Protein AF-A0A7W7NYK3-F1 (afdb_monomer)

Mean predicted aligned error: 4.9 Å

Organism: Pseudomonas nitroreducens (NCBI:txid46680)

Solvent-accessible surface area (backbone atoms only — not comparable to full-atom values): 8902 Å² total; per-residue (Å²): 132,79,50,62,72,37,78,41,62,26,33,36,49,85,71,42,83,44,75,46,44,34,32,66,52,34,18,44,56,86,56,50,71,34,73,87,48,45,40,75,68,58,50,50,54,42,64,70,57,54,50,71,58,49,50,62,45,50,56,64,81,47,15,16,39,21,41,42,79,92,39,54,26,38,29,34,55,48,75,50,85,26,40,78,64,80,49,99,83,61,53,72,73,59,37,73,72,38,48,47,54,70,58,42,48,52,52,50,51,56,44,36,38,54,46,40,71,76,39,71,66,40,52,50,30,33,65,43,59,82,48,77,83,50,45,48,44,43,37,39,36,36,48,70,86,60,61,56,54,67,55,37,49,50,50,51,56,52,62,79,68,111

Nearest PDB structures (foldseek):
  8dre-assembly1_A  TM=3.467E-01  e=6.429E+00  Mus musculus
  8dxp-assembly1_E  TM=3.286E-01  e=8.686E+00  Homo sapiens
  8f79-assembly1_C  TM=3.427E-01  e=8.686E+00  Mus musculus
  8f77-assembly1_C  TM=2.552E-01  e=5.367E+00  Mus musculus
  8dxn-assembly1_E  TM=2.521E-01  e=7.251E+00  Homo sapiens

Secondary structure (DSSP, 8-state):
-----EEEEEEETTS-EEEEEEE--SB-TTS-B-TTT--HHHHHHHHHTTHHHHHHH--STTEEEEEETTEEEEEEEEE---TT---TTS-HHHHTTSPPHHHHHHHHHHHHHHHHHH-TTSEEEEPPTTGGGG--EEEEEEETTSS-HHHHHHHHHHHTT-

Sequence (162 aa):
MSSTYQPHQVTDHAGNAAVWLINPYLTDCFGDYLEEHISPELKSIIEAGSLKALIQLQCGTDSFISYKDGEAGVLYCFAYDSAERHSEALSAEYAATLPSREAMLKTLAEAITRLSAEFPAVHFALPPDDVNEGVPTIWAFVGEGRMDRDGCKALFQALCKV

pLDDT: mean 89.23, std 10.27, range [38.94, 98.12]

Structure (mmCIF, N/CA/C/O backbone):
data_AF-A0A7W7NYK3-F1
#
_entry.id   AF-A0A7W7NYK3-F1
#
loop_
_atom_site.group_PDB
_atom_site.id
_atom_site.type_symbol
_atom_site.label_atom_id
_atom_site.label_alt_id
_atom_site.label_comp_id
_atom_site.label_asym_id
_atom_site.label_entity_id
_atom_site.label_seq_id
_atom_site.pdbx_PDB_ins_code
_atom_site.Cartn_x
_atom_site.Cartn_y
_atom_site.Cartn_z
_atom_site.occupancy
_atom_site.B_iso_or_equiv
_atom_site.auth_seq_id
_atom_site.auth_comp_id
_atom_site.auth_asym_id
_atom_site.auth_atom_id
_atom_site.pdbx_PDB_model_num
ATOM 1 N N . MET A 1 1 ? -4.893 23.548 12.331 1.00 38.94 1 MET A N 1
ATOM 2 C CA . MET A 1 1 ? -5.148 23.580 10.876 1.00 38.94 1 MET A CA 1
ATOM 3 C C . MET A 1 1 ? -5.032 22.143 10.388 1.00 38.94 1 MET A C 1
ATOM 5 O O . MET A 1 1 ? -4.030 21.517 10.677 1.00 38.94 1 MET A O 1
ATOM 9 N N . SER A 1 2 ? -6.136 21.644 9.826 1.00 43.25 2 SER A N 1
ATOM 10 C CA . SER A 1 2 ? -6.467 20.305 9.297 1.00 43.25 2 SER A CA 1
ATOM 11 C C . SER A 1 2 ? -5.347 19.245 9.209 1.00 43.25 2 SER A C 1
ATOM 13 O O . SER A 1 2 ? -4.516 19.314 8.304 1.00 43.25 2 SER A O 1
ATOM 15 N N . SER A 1 3 ? -5.387 18.218 10.083 1.00 47.22 3 SER A N 1
ATOM 16 C CA . SER A 1 3 ? -4.694 16.940 9.830 1.00 47.22 3 SER A CA 1
ATOM 17 C C . SER A 1 3 ? -5.365 16.331 8.606 1.00 47.22 3 SER A C 1
ATOM 19 O O . SER A 1 3 ? -6.534 15.928 8.650 1.00 47.22 3 SER A O 1
ATOM 21 N N . THR A 1 4 ? -4.724 16.470 7.461 1.00 59.62 4 THR A N 1
ATOM 22 C CA . THR A 1 4 ? -5.488 16.581 6.231 1.00 59.62 4 THR A CA 1
ATOM 23 C C . THR A 1 4 ? -5.788 15.187 5.712 1.00 59.62 4 THR A C 1
ATOM 25 O O . THR A 1 4 ? -4.941 14.477 5.190 1.00 59.62 4 THR A O 1
ATOM 28 N N . TYR A 1 5 ? -7.036 14.801 5.894 1.00 72.56 5 TYR A N 1
ATOM 29 C CA . TYR A 1 5 ? -7.698 13.756 5.148 1.00 72.56 5 TYR A CA 1
ATOM 30 C C . TYR A 1 5 ? -7.740 14.206 3.677 1.00 72.56 5 TYR A C 1
ATOM 32 O O . TYR A 1 5 ? -8.577 15.040 3.322 1.00 72.56 5 TYR A O 1
ATOM 40 N N . GLN A 1 6 ? -6.770 13.785 2.857 1.00 81.56 6 GLN A N 1
ATOM 41 C CA . GLN A 1 6 ? -6.609 14.317 1.499 1.00 81.56 6 GLN A CA 1
ATOM 42 C C . GLN A 1 6 ? -7.133 13.340 0.444 1.00 81.56 6 GLN A C 1
ATOM 44 O O . GLN A 1 6 ? -6.957 12.127 0.575 1.00 81.56 6 GLN A O 1
ATOM 49 N N . PRO A 1 7 ? -7.785 13.852 -0.613 1.00 89.94 7 PRO A N 1
ATOM 50 C CA . PRO A 1 7 ? -8.092 13.049 -1.780 1.00 89.94 7 PRO A CA 1
ATOM 51 C C . PRO A 1 7 ? -6.812 12.802 -2.587 1.00 89.94 7 PRO A C 1
ATOM 53 O O . PRO A 1 7 ? -6.202 13.743 -3.089 1.00 89.94 7 PRO A O 1
ATOM 56 N N . HIS A 1 8 ? -6.453 11.537 -2.771 1.00 91.25 8 HIS A N 1
ATOM 57 C CA . HIS A 1 8 ? -5.401 11.110 -3.689 1.00 91.25 8 HIS A CA 1
ATOM 58 C C . HIS A 1 8 ? -6.032 10.501 -4.943 1.00 91.25 8 HIS A C 1
ATOM 60 O O . HIS A 1 8 ? -6.896 9.627 -4.844 1.00 91.25 8 HIS A O 1
ATOM 66 N N . GLN A 1 9 ? -5.607 10.968 -6.121 1.00 94.69 9 GLN A N 1
ATOM 67 C CA . GLN A 1 9 ? -5.948 10.336 -7.397 1.00 94.69 9 GLN A CA 1
ATOM 68 C C . GLN A 1 9 ? -5.080 9.095 -7.558 1.00 94.69 9 GLN A C 1
ATOM 70 O O . GLN A 1 9 ? -3.861 9.209 -7.616 1.00 94.69 9 GLN A O 1
ATOM 75 N N . VAL A 1 10 ? -5.696 7.924 -7.616 1.00 95.56 10 VAL A N 1
ATOM 76 C CA . VAL A 1 10 ? -4.995 6.643 -7.685 1.00 95.56 10 VAL A CA 1
ATOM 77 C C . VAL A 1 10 ? -5.441 5.854 -8.910 1.00 95.56 10 VAL A C 1
ATOM 79 O O . VAL A 1 10 ? -6.510 6.110 -9.464 1.00 95.56 10 VAL A O 1
ATOM 82 N N . THR A 1 11 ? -4.644 4.870 -9.318 1.00 96.44 11 THR A N 1
ATOM 83 C CA . THR A 1 11 ? -5.049 3.882 -10.329 1.00 96.44 11 THR A CA 1
ATOM 84 C C . THR A 1 11 ? -5.422 2.579 -9.634 1.00 96.44 11 THR A C 1
ATOM 86 O O . THR A 1 11 ? -4.604 2.023 -8.903 1.00 96.44 11 THR A O 1
ATOM 89 N N . ASP A 1 12 ? -6.651 2.101 -9.821 1.00 94.06 12 ASP A N 1
ATOM 90 C CA . ASP A 1 12 ? -7.120 0.850 -9.222 1.00 94.06 12 ASP A CA 1
ATOM 91 C C . ASP A 1 12 ? -6.615 -0.401 -9.970 1.00 94.06 12 ASP A C 1
ATOM 93 O O . ASP A 1 12 ? -5.965 -0.325 -11.014 1.00 94.06 12 ASP A O 1
ATOM 97 N N . HIS A 1 13 ? -6.931 -1.582 -9.437 1.00 92.06 13 HIS A N 1
ATOM 98 C CA . HIS A 1 13 ? -6.547 -2.875 -10.016 1.00 92.06 13 HIS A CA 1
ATOM 99 C C . HIS A 1 13 ? -7.166 -3.182 -11.388 1.00 92.06 13 HIS A C 1
ATOM 101 O O . HIS A 1 13 ? -6.741 -4.127 -12.042 1.00 92.06 13 HIS A O 1
ATOM 107 N N . ALA A 1 14 ? -8.169 -2.423 -11.827 1.00 91.50 14 ALA A N 1
ATOM 108 C CA . ALA A 1 14 ? -8.751 -2.529 -13.159 1.00 91.50 14 ALA A CA 1
ATOM 109 C C . ALA A 1 14 ? -8.171 -1.476 -14.125 1.00 91.50 14 ALA A C 1
ATOM 111 O O . ALA A 1 14 ? -8.600 -1.397 -15.277 1.00 91.50 14 ALA A O 1
ATOM 112 N N . GLY A 1 15 ? -7.189 -0.686 -13.677 1.00 90.81 15 GLY A N 1
ATOM 113 C CA . GLY A 1 15 ? -6.566 0.378 -14.458 1.00 90.81 15 GLY A CA 1
ATOM 114 C C . GLY A 1 15 ? -7.404 1.654 -14.538 1.00 90.81 15 GLY A C 1
ATOM 115 O O . GLY A 1 15 ? -7.116 2.513 -15.370 1.00 90.81 15 GLY A O 1
ATOM 116 N N . ASN A 1 16 ? -8.442 1.796 -13.709 1.00 94.50 16 ASN A N 1
ATOM 117 C CA . ASN A 1 16 ? -9.279 2.989 -13.694 1.00 94.50 16 ASN A CA 1
ATOM 118 C C . ASN A 1 16 ? -8.728 4.030 -12.722 1.00 94.50 16 ASN A C 1
ATOM 120 O O . ASN A 1 16 ? -8.197 3.701 -11.660 1.00 94.50 16 ASN A O 1
ATOM 124 N N . ALA A 1 17 ? -8.933 5.303 -13.056 1.00 94.38 17 ALA A N 1
ATOM 125 C CA . ALA A 1 17 ? -8.729 6.385 -12.106 1.00 94.38 17 ALA A CA 1
ATOM 126 C C . ALA A 1 17 ? -9.782 6.307 -10.990 1.00 94.38 17 ALA A C 1
ATOM 128 O O . ALA A 1 17 ? -10.985 6.229 -11.255 1.00 94.38 17 ALA A O 1
ATOM 129 N N . ALA A 1 18 ? -9.327 6.367 -9.745 1.00 94.56 18 ALA A N 1
ATOM 130 C CA . ALA A 1 18 ? -10.155 6.404 -8.552 1.00 94.56 18 A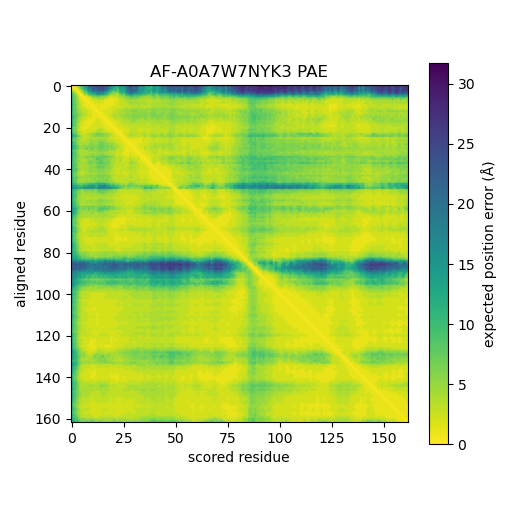LA A CA 1
ATOM 131 C C . ALA A 1 18 ? -9.653 7.488 -7.592 1.00 94.56 18 ALA A C 1
ATOM 133 O O . ALA A 1 18 ? -8.542 7.999 -7.725 1.00 94.56 18 ALA A O 1
ATOM 134 N N . VAL A 1 19 ? -10.475 7.831 -6.601 1.00 94.88 19 VAL A N 1
ATOM 135 C CA . VAL A 1 19 ? -10.086 8.756 -5.533 1.00 94.88 19 VAL A CA 1
ATOM 136 C C . VAL A 1 19 ? -10.111 8.013 -4.216 1.00 94.88 19 VAL A C 1
ATOM 138 O O . VAL A 1 19 ? -11.134 7.435 -3.855 1.00 94.88 19 VAL A O 1
ATOM 141 N N . TRP A 1 20 ? -8.994 8.035 -3.500 1.00 94.38 20 TRP A N 1
ATOM 142 C CA . TRP A 1 20 ? -8.930 7.586 -2.114 1.00 94.38 20 TRP A CA 1
ATOM 143 C C . TRP A 1 20 ? -8.900 8.811 -1.213 1.00 94.38 20 TRP A C 1
ATOM 145 O O . TRP A 1 20 ? -7.984 9.623 -1.334 1.00 94.38 20 TRP A O 1
ATOM 155 N N . LEU A 1 21 ? -9.870 8.954 -0.304 1.00 93.25 21 LEU A N 1
ATOM 156 C CA . LEU A 1 21 ? -9.703 9.879 0.814 1.00 93.25 21 LEU A CA 1
ATOM 157 C C . LEU A 1 21 ? -8.944 9.140 1.904 1.00 93.25 21 LEU A C 1
ATOM 159 O O . LEU A 1 21 ? -9.515 8.300 2.597 1.00 93.25 21 LEU A O 1
ATOM 163 N N . ILE A 1 22 ? -7.653 9.429 2.027 1.00 91.56 22 ILE A N 1
ATOM 164 C CA . ILE A 1 22 ? -6.772 8.694 2.928 1.00 91.56 22 ILE A CA 1
ATOM 165 C C . ILE A 1 22 ? -5.869 9.634 3.718 1.00 91.56 22 ILE A C 1
ATOM 167 O O . ILE A 1 22 ? -5.412 10.663 3.226 1.00 91.56 22 ILE A O 1
ATOM 171 N N . ASN A 1 23 ? -5.612 9.249 4.962 1.00 91.50 23 ASN A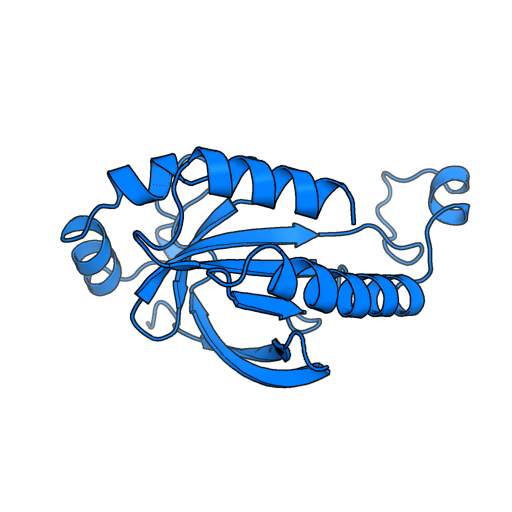 N 1
ATOM 172 C CA . ASN A 1 23 ? 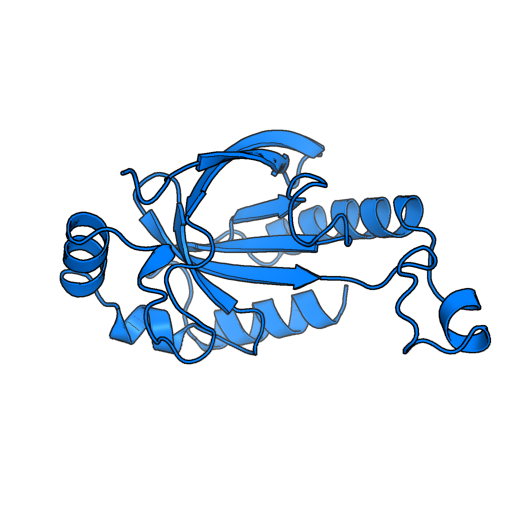-4.482 9.716 5.741 1.00 91.50 23 ASN A CA 1
ATOM 173 C C . ASN A 1 23 ? -3.502 8.539 5.906 1.00 91.50 23 ASN A C 1
ATOM 175 O O . ASN A 1 23 ? -3.805 7.621 6.675 1.00 91.50 23 ASN A O 1
ATOM 179 N N . PRO A 1 24 ? -2.409 8.494 5.121 1.00 86.1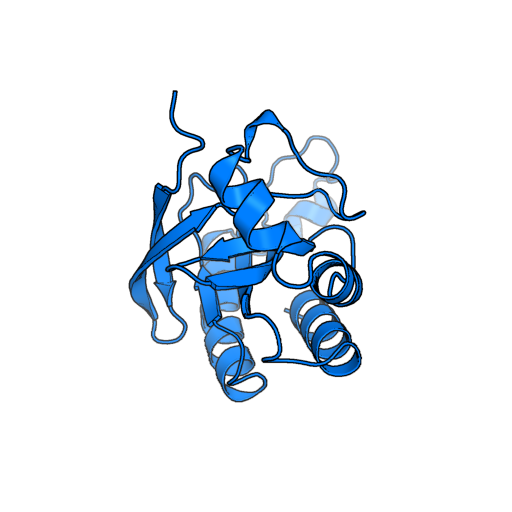2 24 PRO A N 1
ATOM 180 C CA . PRO A 1 24 ? -1.619 7.279 4.928 1.00 86.12 24 PRO A CA 1
ATOM 181 C C . PRO A 1 24 ? -0.696 6.932 6.103 1.00 86.12 24 PRO A C 1
ATOM 183 O O . PRO A 1 24 ? -0.388 5.758 6.279 1.00 86.12 24 PRO A O 1
ATOM 186 N N . TYR A 1 25 ? -0.285 7.900 6.924 1.00 88.31 25 TYR A N 1
ATOM 187 C CA . TYR A 1 25 ? 0.771 7.704 7.926 1.00 88.31 25 TYR A CA 1
ATOM 188 C C . TYR A 1 25 ? 0.341 8.239 9.296 1.00 88.31 25 TYR A C 1
ATOM 190 O O . TYR A 1 25 ? 0.840 9.255 9.764 1.00 88.31 25 TYR A O 1
ATOM 198 N N . LEU A 1 26 ? -0.632 7.590 9.940 1.00 91.00 26 LEU A N 1
ATOM 199 C CA . LEU A 1 26 ? -1.057 7.999 11.287 1.00 91.00 26 LEU A CA 1
ATOM 200 C C . LEU A 1 26 ? -0.084 7.532 12.361 1.00 91.00 26 LEU A C 1
ATOM 202 O O . LEU A 1 26 ? 0.077 8.208 13.376 1.00 91.00 26 LEU A O 1
ATOM 206 N N . THR A 1 27 ? 0.553 6.388 12.133 1.00 91.38 27 THR A N 1
ATOM 207 C CA . THR A 1 27 ? 1.635 5.873 12.968 1.00 91.38 27 THR A CA 1
ATOM 208 C C . THR A 1 27 ? 2.865 5.590 12.127 1.00 91.38 27 THR A C 1
ATOM 210 O O . THR A 1 27 ? 2.765 5.417 10.912 1.00 91.38 27 THR A O 1
ATOM 213 N N . ASP A 1 28 ? 4.010 5.462 12.783 1.00 90.12 28 ASP A N 1
ATOM 214 C CA . ASP A 1 28 ? 5.175 4.808 12.204 1.00 90.12 28 ASP A CA 1
ATOM 215 C C . ASP A 1 28 ? 4.987 3.275 12.117 1.00 90.12 28 ASP A C 1
ATOM 217 O O . ASP A 1 28 ? 3.913 2.723 12.404 1.00 90.12 28 ASP A O 1
ATOM 221 N N . CYS A 1 29 ? 6.047 2.572 11.711 1.00 87.00 29 CYS A N 1
ATOM 222 C CA . CYS A 1 29 ? 6.063 1.114 11.587 1.00 87.00 29 CYS A CA 1
ATOM 223 C C . CYS A 1 29 ? 6.152 0.359 12.929 1.00 87.00 29 CYS A C 1
ATOM 225 O O . CYS A 1 29 ? 6.055 -0.870 12.943 1.00 87.00 29 CYS A O 1
ATOM 227 N N . PHE A 1 30 ? 6.319 1.068 14.048 1.00 87.62 30 PHE A N 1
ATOM 228 C CA . PHE A 1 30 ? 6.287 0.519 15.406 1.00 87.62 30 PHE A CA 1
ATOM 229 C C . PHE A 1 30 ? 4.942 0.762 16.107 1.00 87.62 30 PHE A C 1
ATOM 231 O O . PHE A 1 30 ? 4.686 0.169 17.158 1.00 87.62 30 PHE A O 1
ATOM 238 N N . GLY A 1 31 ? 4.071 1.571 15.500 1.00 86.31 31 GLY A N 1
ATOM 239 C CA . GLY A 1 31 ? 2.745 1.896 16.012 1.00 86.31 31 GLY A CA 1
ATOM 240 C C . GLY A 1 31 ? 2.704 3.181 16.839 1.00 86.31 31 GLY A C 1
ATOM 241 O O . GLY A 1 31 ? 1.672 3.461 17.451 1.00 86.31 31 GLY A O 1
ATOM 242 N N . ASP A 1 32 ? 3.787 3.962 16.855 1.00 90.31 32 ASP A N 1
ATOM 243 C CA . ASP A 1 32 ? 3.823 5.263 17.515 1.00 90.31 32 ASP A CA 1
ATOM 244 C C . ASP A 1 32 ? 3.161 6.315 16.622 1.00 90.31 32 ASP A C 1
ATOM 246 O O . ASP A 1 32 ? 3.420 6.386 15.421 1.00 90.31 32 ASP A O 1
ATOM 250 N N . TYR A 1 33 ? 2.279 7.134 17.200 1.00 90.31 33 TYR A N 1
ATOM 251 C CA . TYR A 1 33 ? 1.580 8.177 16.453 1.00 90.31 33 TYR A CA 1
ATOM 252 C C . TYR A 1 33 ? 2.544 9.230 15.908 1.00 90.31 33 TYR A C 1
ATOM 254 O O . TYR A 1 33 ? 3.392 9.753 16.633 1.00 90.31 33 TYR A O 1
ATOM 262 N N . LEU A 1 34 ? 2.329 9.613 14.652 1.00 88.94 34 LEU A N 1
ATOM 263 C CA . LEU A 1 34 ? 2.963 10.779 14.055 1.00 88.94 34 LEU A CA 1
ATOM 264 C C . LEU A 1 34 ? 2.056 11.988 14.308 1.00 88.94 34 LEU A C 1
ATOM 266 O O . LEU A 1 34 ? 1.045 12.182 13.631 1.00 88.94 34 LEU A O 1
ATOM 270 N N . GLU A 1 35 ? 2.368 12.762 15.349 1.00 85.94 35 GLU A N 1
ATOM 271 C CA . GLU A 1 35 ? 1.512 13.840 15.874 1.00 85.94 35 GLU A CA 1
ATOM 272 C C . GLU A 1 35 ? 1.211 14.937 14.829 1.00 85.94 35 GLU A C 1
ATOM 274 O O . GLU A 1 35 ? 0.170 15.590 14.887 1.00 85.94 35 GLU A O 1
ATOM 279 N N . GLU A 1 36 ? 2.069 15.120 13.824 1.00 84.75 36 GLU A N 1
ATOM 280 C CA . GLU A 1 36 ? 1.837 16.018 12.688 1.00 84.75 36 GLU A CA 1
ATOM 281 C C . GLU A 1 36 ? 0.770 15.509 11.699 1.00 84.75 36 GLU A C 1
ATOM 283 O O . GLU A 1 36 ? 0.184 16.303 10.957 1.00 84.75 36 GLU A O 1
ATOM 288 N N . HIS A 1 37 ? 0.484 14.205 11.704 1.00 83.69 37 HIS A N 1
ATOM 289 C CA . HIS A 1 37 ? -0.435 13.551 10.777 1.00 83.69 37 HIS A CA 1
ATOM 290 C C . HIS A 1 37 ? -1.799 13.231 11.395 1.00 83.69 37 HIS A C 1
ATOM 292 O O . HIS A 1 37 ? -2.731 12.932 10.652 1.00 83.69 37 HIS A O 1
ATOM 298 N N . ILE A 1 38 ? -1.979 13.335 12.714 1.00 85.62 38 ILE A N 1
ATOM 299 C CA . ILE A 1 38 ? -3.216 12.917 13.389 1.00 85.62 38 ILE A CA 1
ATOM 300 C C . ILE A 1 38 ? -3.900 14.065 14.142 1.00 85.62 38 ILE A C 1
ATOM 302 O O . ILE A 1 38 ? -3.283 14.778 14.927 1.00 85.62 38 ILE A O 1
ATOM 306 N N . SER A 1 39 ? -5.208 14.255 13.928 1.00 86.88 39 SER A N 1
ATOM 307 C CA . SER A 1 39 ? -5.995 15.161 14.774 1.00 86.88 39 SER A CA 1
ATOM 308 C C . SER A 1 39 ? -6.431 14.474 16.072 1.00 86.88 39 SER A C 1
ATOM 310 O O . SER A 1 39 ? -6.583 13.248 16.098 1.00 86.88 39 SER A O 1
ATOM 312 N N . PRO A 1 40 ? -6.729 15.238 17.140 1.00 85.81 40 PRO A N 1
ATOM 313 C CA . PRO A 1 40 ? -7.279 14.682 18.376 1.00 85.81 40 PRO A CA 1
ATOM 314 C C . PRO A 1 40 ? -8.547 13.840 18.159 1.00 85.81 40 PRO A C 1
ATOM 316 O O . PRO A 1 40 ? -8.748 12.834 18.839 1.00 85.81 40 PRO A O 1
ATOM 319 N N . GLU A 1 41 ? -9.394 14.218 17.198 1.00 86.00 41 GLU A N 1
ATOM 320 C CA . GLU A 1 41 ? -10.618 13.487 16.865 1.00 86.00 41 GLU A CA 1
ATOM 321 C C . GLU A 1 41 ? -10.313 12.134 16.213 1.00 86.00 41 GLU A C 1
ATOM 323 O O . GLU A 1 41 ? -10.863 11.121 16.640 1.00 86.00 41 GLU A O 1
ATOM 328 N N . LEU A 1 42 ? -9.412 12.095 15.222 1.00 84.25 42 LEU A N 1
ATOM 329 C CA . LEU A 1 42 ? -8.998 10.840 14.583 1.00 84.25 42 LEU A CA 1
ATOM 330 C C . LEU A 1 42 ? -8.284 9.916 15.571 1.00 84.25 42 LEU A C 1
ATOM 332 O O . LEU A 1 42 ? -8.570 8.721 15.599 1.00 84.25 42 LEU A O 1
ATOM 336 N N . LYS A 1 43 ? -7.427 10.473 16.433 1.00 87.94 43 LYS A N 1
ATOM 337 C CA . LYS A 1 43 ? -6.780 9.735 17.525 1.00 87.94 43 LYS A CA 1
ATOM 338 C C . LYS A 1 43 ? -7.814 9.074 18.430 1.00 87.94 43 LYS A C 1
ATOM 340 O O . LYS A 1 43 ? -7.749 7.872 18.658 1.00 87.94 43 LYS A O 1
ATOM 345 N N . SER A 1 44 ? -8.830 9.832 18.844 1.00 86.94 44 SER A N 1
ATOM 346 C CA . SER A 1 44 ? -9.922 9.317 19.677 1.00 86.94 44 SER A CA 1
ATOM 347 C C . SER A 1 44 ? -10.717 8.204 18.983 1.00 86.94 44 SER A C 1
ATOM 349 O O . SER A 1 44 ? -11.095 7.238 19.637 1.00 86.94 44 SER A O 1
ATOM 351 N N . ILE A 1 45 ? -10.963 8.307 17.670 1.00 84.94 45 ILE A N 1
ATOM 352 C CA . ILE A 1 45 ? -11.660 7.268 16.889 1.00 84.94 45 ILE A CA 1
ATOM 353 C C . ILE A 1 45 ? -10.850 5.966 16.869 1.00 84.94 45 ILE A C 1
ATOM 355 O O . ILE A 1 45 ? -11.399 4.895 17.121 1.00 84.94 45 ILE A O 1
ATOM 359 N N . ILE A 1 46 ? -9.548 6.056 16.606 1.00 86.38 46 ILE A N 1
ATOM 360 C CA . ILE A 1 46 ? -8.663 4.888 16.495 1.00 86.38 46 ILE A CA 1
ATOM 361 C C . ILE A 1 46 ? -8.443 4.229 17.861 1.00 86.38 46 ILE A C 1
ATOM 363 O O . ILE A 1 46 ? -8.447 3.002 17.972 1.00 86.38 46 ILE A O 1
ATOM 367 N N . GLU A 1 47 ? -8.302 5.034 18.915 1.00 86.38 47 GLU A N 1
ATOM 368 C CA . GLU A 1 47 ? -8.191 4.547 20.292 1.00 86.38 47 GLU A CA 1
ATOM 369 C C . GLU A 1 47 ? -9.497 3.926 20.808 1.00 86.38 47 GLU A C 1
ATOM 371 O O . GLU A 1 47 ? -9.442 2.965 21.573 1.00 86.38 47 GLU A O 1
ATOM 376 N N . ALA A 1 48 ? -10.660 4.438 20.387 1.00 81.75 48 ALA A N 1
ATOM 377 C CA . ALA A 1 48 ? -11.964 3.863 20.724 1.00 81.75 48 ALA A CA 1
ATOM 378 C C . ALA A 1 48 ? -12.252 2.544 19.984 1.00 81.75 48 ALA A C 1
ATOM 380 O O . ALA A 1 48 ? -13.028 1.726 20.484 1.00 81.75 48 ALA A O 1
ATOM 381 N N . GLY A 1 49 ? -11.649 2.348 18.808 1.00 80.38 49 GLY A N 1
ATOM 382 C CA . GLY A 1 49 ? -11.575 1.060 18.120 1.00 80.38 49 GLY A CA 1
ATOM 383 C C . GLY A 1 49 ? -10.540 0.137 18.768 1.00 80.38 49 GLY A C 1
ATOM 384 O O . GLY A 1 49 ? -10.470 0.009 19.993 1.00 80.38 49 GLY A O 1
ATOM 385 N N . SER A 1 50 ? -9.709 -0.527 17.959 1.00 83.50 50 SER A N 1
ATOM 386 C CA . SER A 1 50 ? -8.590 -1.313 18.477 1.00 83.50 50 SER A CA 1
ATOM 387 C C . SER A 1 50 ? -7.259 -0.965 17.815 1.00 83.50 50 SER A C 1
ATOM 389 O O . SER A 1 50 ? -6.689 -1.763 17.072 1.00 83.50 50 SER A O 1
ATOM 391 N N . LEU A 1 51 ? -6.683 0.189 18.186 1.00 87.00 51 LEU A N 1
ATOM 392 C CA . LEU A 1 51 ? -5.294 0.546 17.849 1.00 87.00 51 LEU A CA 1
ATOM 393 C C . LEU A 1 51 ? -4.333 -0.636 18.063 1.00 87.00 51 LEU A C 1
ATOM 395 O O . LEU A 1 51 ? -3.536 -0.978 17.197 1.00 87.00 51 LEU A O 1
ATOM 399 N N . LYS A 1 52 ? -4.449 -1.315 19.210 1.00 87.06 52 LYS A N 1
ATOM 400 C CA . LYS A 1 52 ? -3.604 -2.466 19.545 1.00 87.06 52 LYS A CA 1
ATOM 401 C C . LYS A 1 52 ? -3.769 -3.630 18.563 1.00 87.06 52 LYS A C 1
ATOM 403 O O . LYS A 1 52 ? -2.785 -4.314 18.294 1.00 87.06 52 LYS A O 1
ATOM 408 N N . ALA A 1 53 ? -4.977 -3.886 18.059 1.00 88.94 53 ALA A N 1
ATOM 409 C CA . ALA A 1 53 ? -5.187 -4.913 17.043 1.00 88.94 53 ALA A CA 1
ATOM 410 C C . ALA A 1 53 ? -4.586 -4.486 15.699 1.00 88.94 53 ALA A C 1
ATOM 412 O O . ALA A 1 53 ? -3.90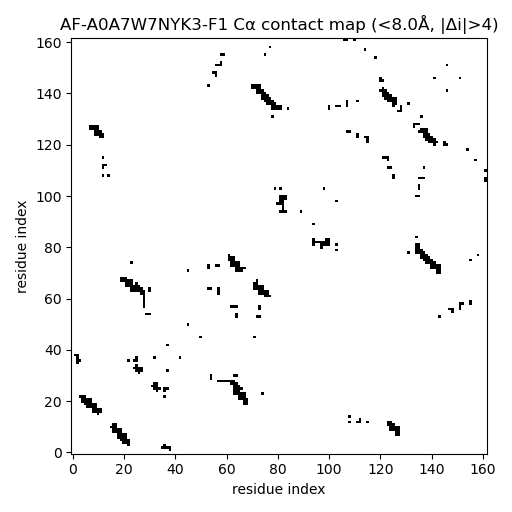0 -5.287 15.075 1.00 88.94 53 ALA A O 1
ATOM 413 N N . LEU A 1 54 ? -4.761 -3.223 15.298 1.00 92.25 54 LEU A N 1
ATOM 414 C CA . LEU A 1 54 ? -4.178 -2.681 14.066 1.00 92.25 54 LEU A CA 1
ATOM 415 C C . LEU A 1 54 ? -2.643 -2.750 14.072 1.00 92.25 54 LEU A C 1
ATOM 417 O O . LEU A 1 54 ? -2.053 -3.231 13.108 1.00 92.25 54 LEU A O 1
ATOM 421 N N . ILE A 1 55 ? -1.998 -2.393 15.187 1.00 92.19 55 ILE A N 1
ATOM 422 C CA . ILE A 1 55 ? -0.538 -2.521 15.353 1.00 92.19 55 ILE A CA 1
ATOM 423 C C . ILE A 1 55 ? -0.084 -3.979 15.166 1.00 92.19 55 ILE A C 1
ATOM 425 O O . ILE A 1 55 ? 0.965 -4.245 14.589 1.00 92.19 55 ILE A O 1
ATOM 429 N N . GLN A 1 56 ? -0.873 -4.965 15.605 1.00 90.25 56 GLN A N 1
ATOM 430 C CA . GLN A 1 56 ? -0.520 -6.381 15.429 1.00 90.25 56 GLN A CA 1
ATOM 431 C C . GLN A 1 56 ? -0.590 -6.866 13.974 1.00 90.25 56 GLN A C 1
ATOM 433 O O . GLN A 1 56 ? -0.012 -7.917 13.669 1.00 90.25 56 GLN A O 1
ATOM 438 N N . LEU A 1 57 ? -1.297 -6.135 13.109 1.00 90.19 57 LEU A N 1
ATOM 439 C CA . LEU A 1 57 ? -1.407 -6.415 11.680 1.00 90.19 57 LEU A CA 1
ATOM 440 C C . LEU A 1 57 ? -0.263 -5.778 10.873 1.00 90.19 57 LEU A C 1
ATOM 442 O O . LEU A 1 57 ? 0.037 -6.258 9.779 1.00 90.19 57 LEU A O 1
ATOM 446 N N . GLN A 1 58 ? 0.431 -4.768 11.412 1.00 92.75 58 GLN A N 1
ATOM 447 C CA . GLN A 1 58 ? 1.636 -4.217 10.785 1.00 92.75 58 GLN A CA 1
ATOM 448 C C . GLN A 1 58 ? 2.685 -5.317 10.562 1.00 92.75 58 GLN A C 1
ATOM 450 O O . GLN A 1 58 ? 2.920 -6.187 11.408 1.00 92.75 58 GLN A O 1
ATOM 455 N N . CYS A 1 59 ? 3.301 -5.300 9.384 1.00 90.88 59 CYS A N 1
ATOM 456 C CA . CYS A 1 59 ? 4.374 -6.205 8.996 1.00 90.88 59 CYS A CA 1
ATOM 457 C C . CYS A 1 59 ? 5.416 -5.414 8.205 1.00 90.88 59 CYS A C 1
ATOM 459 O O . CYS A 1 59 ? 5.096 -4.834 7.172 1.00 90.88 59 CYS A O 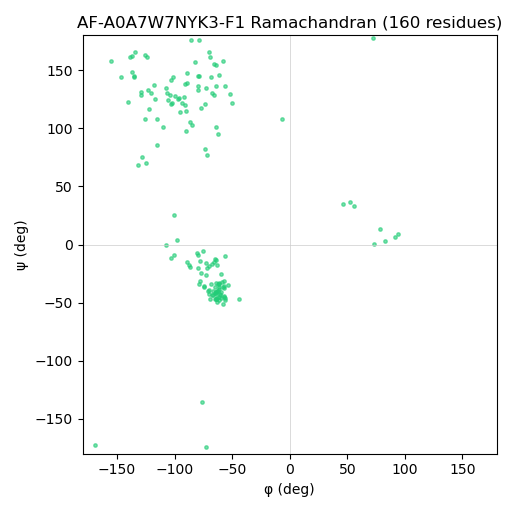1
ATOM 461 N N . GLY A 1 60 ? 6.662 -5.434 8.683 1.00 87.88 60 GLY A N 1
ATOM 462 C CA . GLY A 1 60 ? 7.771 -4.712 8.062 1.00 87.88 60 GLY A CA 1
ATOM 463 C C . GLY A 1 60 ? 7.713 -3.196 8.259 1.00 87.88 60 GLY A C 1
ATOM 464 O O . GLY A 1 60 ? 6.793 -2.652 8.866 1.00 87.88 60 GLY A O 1
ATOM 465 N N . THR A 1 61 ? 8.743 -2.527 7.749 1.00 90.19 61 THR A N 1
ATOM 466 C CA . THR A 1 61 ? 8.941 -1.075 7.866 1.00 90.19 61 THR A CA 1
ATOM 467 C C . THR A 1 61 ? 7.998 -0.257 6.991 1.00 90.19 61 THR A C 1
ATOM 469 O O . THR A 1 61 ? 7.823 0.929 7.234 1.00 90.19 61 THR A O 1
ATOM 472 N N . ASP A 1 62 ? 7.369 -0.903 6.013 1.00 91.19 62 ASP A N 1
ATOM 473 C CA . ASP A 1 62 ? 6.544 -0.283 4.974 1.00 91.19 62 ASP A CA 1
ATOM 474 C C . ASP A 1 62 ? 5.043 -0.415 5.271 1.00 91.19 62 ASP A C 1
ATOM 476 O O . ASP A 1 62 ? 4.219 -0.450 4.356 1.00 91.19 62 ASP A O 1
ATOM 480 N N . SER A 1 63 ? 4.675 -0.553 6.550 1.0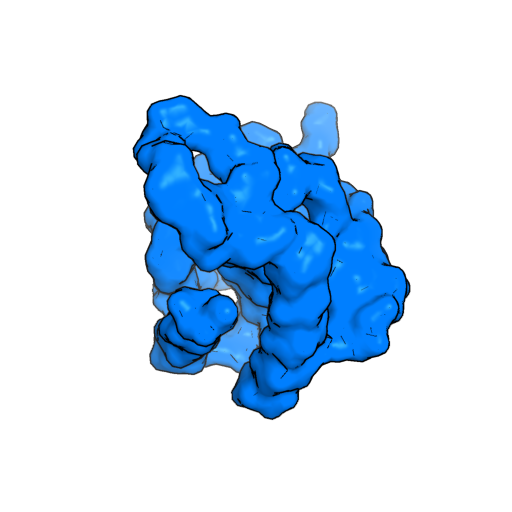0 93.81 63 SER A N 1
ATOM 481 C CA . SER A 1 63 ? 3.287 -0.708 6.988 1.00 93.81 63 SER A CA 1
ATOM 482 C C . SER A 1 63 ? 2.927 0.271 8.099 1.00 93.81 63 SER A C 1
ATOM 484 O O . SER A 1 63 ? 3.637 0.394 9.097 1.00 93.81 63 SER A O 1
ATOM 486 N N . PHE A 1 64 ? 1.797 0.950 7.939 1.00 93.44 64 PHE A N 1
ATOM 487 C CA . PHE A 1 64 ? 1.393 2.082 8.768 1.00 93.44 64 PHE A CA 1
ATOM 488 C C . PHE A 1 64 ? -0.084 1.973 9.106 1.00 93.44 64 PHE A C 1
ATOM 490 O O . PHE A 1 64 ? -0.872 1.464 8.307 1.00 93.44 64 PHE A O 1
ATOM 497 N N . ILE A 1 65 ? -0.480 2.469 10.274 1.00 94.44 65 ILE A N 1
ATOM 498 C CA . ILE A 1 65 ? -1.900 2.673 10.537 1.00 94.44 65 ILE A CA 1
ATOM 499 C C . ILE A 1 65 ? -2.356 3.878 9.720 1.00 94.44 65 ILE A C 1
ATOM 501 O O . ILE A 1 65 ? -1.699 4.921 9.687 1.00 94.44 65 ILE A O 1
ATOM 505 N N . SER A 1 66 ? -3.497 3.729 9.061 1.00 93.88 66 SER A N 1
ATOM 506 C CA . SER A 1 66 ? -4.062 4.739 8.174 1.00 93.88 66 SER A CA 1
ATOM 507 C C . SER A 1 66 ? -5.564 4.830 8.373 1.00 93.88 66 SER A C 1
ATOM 509 O O . SER A 1 66 ? -6.207 3.903 8.871 1.00 93.88 66 SER A O 1
ATOM 511 N N . TYR A 1 67 ? -6.140 5.944 7.938 1.00 93.38 67 TYR A N 1
ATOM 512 C CA . TYR A 1 67 ? -7.587 6.131 7.916 1.00 93.38 67 TYR A CA 1
ATOM 513 C C . TYR A 1 67 ? -8.017 6.433 6.487 1.00 93.38 67 TYR A C 1
ATOM 515 O O . TYR A 1 67 ? -7.582 7.434 5.918 1.00 93.38 67 TYR A O 1
ATOM 523 N N . LYS A 1 68 ? -8.822 5.550 5.894 1.00 93.81 68 LYS A N 1
ATOM 524 C CA . LYS A 1 68 ? -9.239 5.598 4.489 1.00 93.81 68 LYS A CA 1
ATOM 525 C C . LYS A 1 68 ? -10.754 5.485 4.390 1.00 93.81 68 LYS A C 1
ATOM 527 O O . LYS A 1 68 ? -11.334 4.551 4.925 1.00 93.81 68 LYS A O 1
ATOM 532 N N . ASP A 1 69 ? -11.387 6.405 3.671 1.00 92.31 69 ASP A N 1
ATOM 533 C CA . ASP A 1 69 ? -12.832 6.427 3.386 1.00 92.31 69 ASP A CA 1
ATOM 534 C C . ASP A 1 69 ? -13.748 6.162 4.608 1.00 92.31 69 ASP A C 1
ATOM 536 O O . ASP A 1 69 ? -14.822 5.580 4.487 1.00 92.31 69 ASP A O 1
ATOM 540 N N . GLY A 1 70 ? -13.346 6.623 5.796 1.00 89.94 70 GLY A N 1
ATOM 541 C CA . GLY A 1 70 ? -14.093 6.499 7.048 1.00 89.94 70 GLY A CA 1
ATOM 542 C C . GLY A 1 70 ? -13.750 5.252 7.865 1.00 89.94 70 GLY A C 1
ATOM 543 O O . GLY A 1 70 ? -14.405 4.992 8.869 1.00 89.94 70 GLY A O 1
ATOM 544 N N . GLU A 1 71 ? -12.747 4.483 7.446 1.00 92.19 71 GLU A N 1
ATOM 545 C CA . GLU A 1 71 ? -12.344 3.217 8.053 1.00 92.19 71 GLU A CA 1
ATOM 546 C C . GLU A 1 71 ? -10.868 3.272 8.477 1.00 92.19 71 GLU A C 1
ATOM 548 O O . GLU A 1 71 ? -9.998 3.696 7.712 1.00 92.19 71 GLU A O 1
ATOM 553 N N . ALA A 1 72 ? -10.576 2.833 9.705 1.00 93.31 72 ALA A N 1
ATOM 554 C CA . ALA A 1 72 ? -9.207 2.613 10.160 1.00 93.31 72 ALA A CA 1
ATOM 555 C C . ALA A 1 72 ? -8.685 1.272 9.628 1.00 93.31 72 ALA A C 1
ATOM 557 O O . ALA A 1 72 ? -9.426 0.296 9.504 1.00 93.31 72 ALA A O 1
ATOM 558 N N . GLY A 1 73 ? -7.397 1.216 9.318 1.00 95.00 73 GLY A N 1
ATOM 559 C CA . GLY A 1 73 ? -6.773 0.011 8.793 1.00 95.00 73 GLY A CA 1
ATOM 560 C C . GLY A 1 73 ? -5.259 0.108 8.768 1.00 95.00 73 GLY A C 1
ATOM 561 O O . GLY A 1 73 ? -4.677 1.069 9.271 1.00 95.00 73 GLY A O 1
ATOM 562 N N . VAL A 1 74 ? -4.630 -0.894 8.162 1.00 95.94 74 VAL A N 1
ATOM 563 C CA . VAL A 1 74 ? -3.194 -0.895 7.879 1.00 95.94 74 VAL A CA 1
ATOM 564 C C . VAL A 1 74 ? -2.989 -0.659 6.391 1.00 95.94 74 VAL A C 1
ATOM 566 O O . VAL A 1 74 ? -3.526 -1.391 5.558 1.00 95.94 74 VAL A O 1
ATOM 569 N N . LEU A 1 75 ? -2.210 0.362 6.056 1.00 96.19 75 LEU A N 1
ATOM 570 C CA . LEU A 1 75 ? -1.707 0.589 4.711 1.00 96.19 75 LEU A CA 1
ATOM 571 C C . LEU A 1 75 ? -0.300 0.016 4.602 1.00 96.19 75 LEU A C 1
ATOM 573 O O . LEU A 1 75 ? 0.587 0.386 5.368 1.00 96.19 75 LEU A O 1
ATOM 577 N N . TYR A 1 76 ? -0.087 -0.837 3.609 1.00 96.06 76 TYR A N 1
ATOM 578 C CA . TYR A 1 76 ? 1.241 -1.203 3.139 1.00 96.06 76 TYR A CA 1
ATOM 579 C C . TYR A 1 76 ? 1.608 -0.280 1.976 1.00 96.06 76 TYR A C 1
ATOM 581 O O . TYR A 1 76 ? 0.875 -0.216 0.986 1.00 96.06 76 TYR A O 1
ATOM 589 N N . CYS A 1 77 ? 2.716 0.442 2.110 1.00 94.56 77 CYS A N 1
ATOM 590 C CA . CYS A 1 77 ? 3.226 1.396 1.129 1.00 94.56 77 CYS A CA 1
ATOM 591 C C . CYS A 1 77 ? 4.567 0.886 0.593 1.00 94.56 77 CYS A C 1
ATOM 593 O O . CYS A 1 77 ? 5.625 1.221 1.114 1.00 94.56 77 CYS A O 1
ATOM 595 N N . PHE A 1 78 ? 4.517 0.025 -0.422 1.00 94.94 78 PHE A N 1
ATOM 596 C CA . PHE A 1 78 ? 5.693 -0.670 -0.942 1.00 94.94 78 PHE A CA 1
ATOM 597 C C . PHE A 1 78 ? 6.290 0.063 -2.135 1.00 94.94 78 PHE A C 1
ATOM 599 O O . PHE A 1 78 ? 5.659 0.126 -3.188 1.00 94.94 78 PHE A O 1
ATOM 606 N N . ALA A 1 79 ? 7.501 0.592 -1.969 1.00 93.38 79 ALA A N 1
ATOM 607 C CA . ALA A 1 79 ? 8.256 1.257 -3.024 1.00 93.38 79 ALA A CA 1
ATOM 608 C C . ALA A 1 79 ? 9.158 0.265 -3.779 1.00 93.38 79 ALA A C 1
ATOM 610 O O . ALA A 1 79 ? 9.836 -0.561 -3.167 1.00 93.38 79 ALA A O 1
ATOM 611 N N . TYR A 1 80 ? 9.203 0.387 -5.104 1.00 92.81 80 TYR A N 1
ATOM 612 C CA . TYR A 1 80 ? 9.958 -0.475 -6.009 1.00 92.81 80 TYR A CA 1
ATOM 613 C C . TYR A 1 80 ? 11.021 0.326 -6.759 1.00 92.81 80 TYR A C 1
ATOM 615 O O . TYR A 1 80 ? 10.776 1.439 -7.230 1.00 92.81 80 TYR A O 1
ATOM 623 N N . ASP A 1 81 ? 12.213 -0.255 -6.879 1.00 89.94 81 ASP A N 1
ATOM 624 C CA . ASP A 1 81 ? 13.330 0.366 -7.584 1.00 89.94 81 ASP A CA 1
ATOM 625 C C . ASP A 1 81 ? 13.081 0.454 -9.096 1.00 89.94 81 ASP A C 1
ATOM 627 O O . ASP A 1 81 ? 12.531 -0.455 -9.720 1.00 89.94 81 ASP A O 1
ATOM 631 N N . SER A 1 82 ? 13.557 1.541 -9.702 1.00 89.06 82 SER A N 1
ATOM 632 C CA . SER A 1 82 ? 13.643 1.705 -11.153 1.00 89.06 82 SER A CA 1
ATOM 633 C C . SER A 1 82 ? 14.982 2.333 -11.536 1.00 89.06 82 SER A C 1
ATOM 635 O O . SER A 1 82 ? 15.662 2.921 -10.694 1.00 89.06 82 SER A O 1
ATOM 637 N N . ALA A 1 83 ? 15.374 2.217 -12.804 1.00 86.19 83 ALA A N 1
ATOM 638 C CA . ALA A 1 83 ? 16.654 2.725 -13.303 1.00 86.19 83 ALA A CA 1
ATOM 639 C C . ALA A 1 83 ? 16.832 4.242 -13.090 1.00 86.19 83 ALA A C 1
ATOM 641 O O . ALA A 1 83 ? 17.940 4.723 -12.870 1.00 86.19 83 ALA A O 1
ATOM 642 N N . GLU A 1 84 ? 15.737 4.996 -13.131 1.00 80.94 84 GLU A N 1
ATOM 643 C CA . GLU A 1 84 ? 15.681 6.447 -12.944 1.00 80.94 84 GLU A CA 1
ATOM 644 C C . GLU A 1 84 ? 15.739 6.860 -11.472 1.00 80.94 84 GLU A C 1
ATOM 646 O O . GLU A 1 84 ? 15.899 8.047 -11.182 1.00 80.94 84 GLU A O 1
ATOM 651 N N . ARG A 1 85 ? 15.650 5.904 -10.535 1.00 73.19 85 ARG A N 1
ATOM 652 C CA . ARG A 1 85 ? 15.897 6.145 -9.114 1.00 73.19 85 ARG A CA 1
ATOM 653 C C . ARG A 1 85 ? 17.397 6.365 -8.906 1.00 73.19 85 ARG A C 1
ATOM 655 O O . ARG A 1 85 ? 18.131 5.499 -8.436 1.00 73.19 85 ARG A O 1
ATOM 662 N N . HIS A 1 86 ? 17.865 7.558 -9.255 1.00 53.69 86 HIS A N 1
ATOM 663 C CA . HIS A 1 86 ? 19.209 8.022 -8.947 1.00 53.69 86 HIS A CA 1
ATOM 664 C C . HIS A 1 86 ? 19.303 8.357 -7.458 1.00 53.69 86 HIS A C 1
ATOM 666 O O . HIS A 1 86 ? 19.201 9.513 -7.059 1.00 53.69 86 HIS A O 1
ATOM 672 N N . SER A 1 87 ? 19.522 7.344 -6.622 1.00 55.72 87 SER A N 1
ATOM 673 C CA . SER A 1 87 ? 20.200 7.595 -5.353 1.00 55.72 87 SER A CA 1
ATOM 674 C C . SER A 1 87 ? 21.702 7.441 -5.575 1.00 55.72 87 SER A C 1
ATOM 676 O O . SER A 1 87 ? 22.143 6.517 -6.260 1.00 55.72 87 SER A O 1
ATOM 678 N N . GLU A 1 88 ? 22.502 8.321 -4.973 1.00 54.97 88 GLU A N 1
ATOM 679 C CA . GLU A 1 88 ? 23.972 8.221 -4.945 1.00 54.97 88 GLU A CA 1
ATOM 680 C C . GLU A 1 88 ? 24.471 6.881 -4.353 1.00 54.97 88 GLU A C 1
ATOM 682 O O . GLU A 1 88 ? 25.655 6.562 -4.432 1.00 54.97 88 GLU A O 1
ATOM 687 N N . ALA A 1 89 ? 23.567 6.087 -3.766 1.00 60.69 89 ALA A N 1
ATOM 688 C CA . ALA A 1 89 ? 23.833 4.804 -3.133 1.00 60.69 89 ALA A CA 1
ATOM 689 C C . ALA A 1 89 ? 23.795 3.597 -4.090 1.00 60.69 89 ALA A C 1
ATOM 691 O O . ALA A 1 89 ? 24.314 2.538 -3.731 1.00 60.69 89 ALA A O 1
ATOM 692 N N . LEU A 1 90 ? 23.204 3.712 -5.287 1.00 68.62 90 LEU A N 1
ATOM 693 C CA . LEU A 1 90 ? 23.161 2.599 -6.240 1.00 68.62 90 LEU A CA 1
ATOM 694 C C . LEU A 1 90 ? 24.354 2.657 -7.197 1.00 68.62 90 LEU A C 1
ATOM 696 O O . LEU A 1 90 ? 24.599 3.662 -7.863 1.00 68.62 90 LEU A O 1
ATOM 700 N N . SER A 1 91 ? 25.094 1.550 -7.296 1.00 77.94 91 SER A N 1
ATOM 701 C CA . SER A 1 91 ? 26.148 1.428 -8.307 1.00 77.94 91 SER A CA 1
ATOM 702 C C . SER A 1 91 ? 25.550 1.525 -9.715 1.00 77.94 91 SER A C 1
ATOM 704 O O . SER A 1 91 ? 24.450 1.027 -9.966 1.00 77.94 91 SER A O 1
ATOM 706 N N . ALA A 1 92 ? 26.293 2.116 -10.654 1.00 79.19 92 ALA A N 1
ATOM 707 C CA . ALA A 1 92 ? 25.870 2.200 -12.053 1.00 79.19 92 ALA A CA 1
ATOM 708 C C . ALA A 1 92 ? 25.582 0.813 -12.666 1.00 79.19 92 ALA A C 1
ATOM 710 O O . ALA A 1 92 ? 24.693 0.680 -13.504 1.00 79.19 92 ALA A O 1
ATOM 711 N N . GLU A 1 93 ? 26.299 -0.222 -12.217 1.00 82.19 93 GLU A N 1
ATOM 712 C CA . GLU A 1 93 ? 26.086 -1.610 -12.640 1.00 82.19 93 GLU A CA 1
ATOM 713 C C . GLU A 1 93 ? 24.735 -2.153 -12.171 1.00 82.19 93 GLU A C 1
ATOM 715 O O . GLU A 1 93 ? 24.021 -2.763 -12.960 1.00 82.19 93 GLU A O 1
ATOM 720 N N . TYR A 1 94 ? 24.349 -1.893 -10.920 1.00 81.12 94 TYR A N 1
ATOM 721 C CA . TYR A 1 94 ? 23.035 -2.293 -10.418 1.00 81.12 94 TYR A CA 1
ATOM 722 C C . TYR A 1 94 ? 21.913 -1.509 -11.105 1.00 81.12 94 TYR A C 1
ATOM 724 O O . TYR A 1 94 ? 20.943 -2.112 -11.558 1.00 81.12 94 TYR A O 1
ATOM 732 N N . ALA A 1 95 ? 22.073 -0.193 -11.276 1.00 79.94 95 ALA A N 1
ATOM 733 C CA . ALA A 1 95 ? 21.087 0.643 -11.963 1.00 79.94 95 ALA A CA 1
ATOM 734 C C . ALA A 1 95 ? 20.794 0.159 -13.396 1.00 79.94 95 ALA A C 1
ATOM 736 O O . ALA A 1 95 ? 19.644 0.175 -13.826 1.00 79.94 95 ALA A O 1
ATOM 737 N N . ALA A 1 96 ? 21.804 -0.353 -14.109 1.00 83.25 96 ALA A N 1
ATOM 738 C CA . ALA A 1 96 ? 21.643 -0.917 -15.450 1.00 83.25 96 ALA A CA 1
ATOM 739 C C . ALA A 1 96 ? 20.823 -2.226 -15.490 1.00 83.25 96 ALA A C 1
ATOM 741 O O . ALA A 1 96 ? 20.377 -2.629 -16.564 1.00 83.25 96 ALA A O 1
ATOM 742 N N . THR A 1 97 ? 20.634 -2.898 -14.348 1.00 87.62 97 THR A N 1
ATOM 743 C CA . THR A 1 97 ? 19.794 -4.108 -14.236 1.00 87.62 97 THR A CA 1
ATOM 744 C C . THR A 1 97 ? 18.335 -3.803 -13.916 1.00 87.62 97 THR A C 1
ATOM 746 O O . THR A 1 97 ? 17.482 -4.676 -14.080 1.00 87.62 97 THR A O 1
ATOM 749 N N . LEU A 1 98 ? 18.037 -2.579 -13.472 1.00 89.38 98 LEU A N 1
ATOM 750 C CA . LEU A 1 98 ? 16.690 -2.180 -13.098 1.00 89.38 98 LEU A CA 1
ATOM 751 C C . LEU A 1 98 ? 15.848 -1.866 -14.343 1.00 89.38 98 LEU A C 1
ATOM 753 O O . LEU A 1 98 ? 16.359 -1.322 -15.327 1.00 89.38 98 LEU A O 1
ATOM 757 N N . PRO A 1 99 ? 14.542 -2.171 -14.319 1.00 92.25 99 PRO A N 1
ATOM 758 C CA . PRO A 1 99 ? 13.640 -1.713 -15.363 1.00 92.25 99 PRO A CA 1
ATOM 759 C C . PRO A 1 99 ? 13.515 -0.186 -15.325 1.00 92.25 99 PRO A C 1
ATOM 761 O O . PRO A 1 99 ? 13.679 0.449 -14.281 1.00 92.25 99 PRO A O 1
ATOM 764 N N . SER A 1 100 ? 13.158 0.405 -16.467 1.00 92.62 100 SER A N 1
ATOM 765 C CA . SER A 1 100 ? 12.682 1.793 -16.487 1.00 92.62 100 SER A CA 1
ATOM 766 C C . SER A 1 100 ? 11.459 1.964 -15.583 1.00 92.62 100 SER A C 1
ATOM 768 O O . SER A 1 100 ? 10.718 1.011 -15.329 1.00 92.62 100 SER A O 1
ATOM 770 N N . ARG A 1 101 ? 11.202 3.192 -15.150 1.00 91.94 101 ARG A N 1
ATOM 771 C CA . ARG A 1 101 ? 10.060 3.570 -14.317 1.00 91.94 101 ARG A CA 1
ATOM 772 C C . ARG A 1 101 ? 8.753 3.184 -14.986 1.00 91.94 101 ARG A C 1
ATOM 774 O O . ARG A 1 101 ? 7.885 2.606 -14.346 1.00 91.94 101 ARG A O 1
ATOM 781 N N . GLU A 1 102 ? 8.627 3.475 -16.278 1.00 92.94 102 GLU A N 1
ATOM 782 C CA . GLU A 1 102 ? 7.446 3.124 -17.070 1.00 92.94 102 GLU A CA 1
ATOM 783 C C . GLU A 1 102 ? 7.237 1.604 -17.110 1.00 92.94 102 GLU A C 1
ATOM 785 O O . GLU A 1 102 ? 6.132 1.119 -16.865 1.00 92.94 102 GLU A O 1
ATOM 790 N N . ALA A 1 103 ? 8.310 0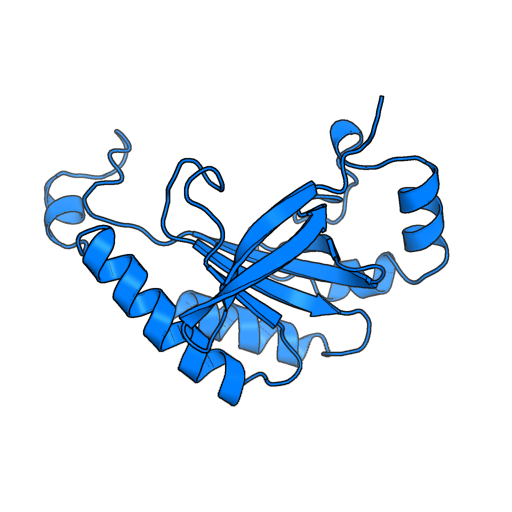.841 -17.349 1.00 95.19 103 ALA A N 1
ATOM 791 C CA . ALA A 1 103 ? 8.246 -0.615 -17.329 1.00 95.19 103 ALA A CA 1
ATOM 792 C C . ALA A 1 103 ? 7.884 -1.152 -15.936 1.00 95.19 103 ALA A C 1
ATOM 794 O O . ALA A 1 103 ? 7.072 -2.070 -15.842 1.00 95.19 103 ALA A O 1
ATOM 795 N N . MET A 1 104 ? 8.421 -0.558 -14.865 1.00 95.38 104 MET A N 1
ATOM 796 C CA . MET A 1 104 ? 8.070 -0.925 -13.495 1.00 95.38 104 MET A CA 1
ATOM 797 C C . MET A 1 104 ? 6.595 -0.638 -13.208 1.00 95.38 104 MET A C 1
ATOM 799 O O . MET A 1 104 ? 5.888 -1.535 -12.775 1.00 95.38 104 MET A O 1
ATOM 803 N N . LEU A 1 105 ? 6.083 0.557 -13.518 1.00 94.75 105 LEU A N 1
ATOM 804 C CA . LEU A 1 105 ? 4.666 0.894 -13.324 1.00 94.75 105 LEU A CA 1
ATOM 805 C C . LEU A 1 105 ? 3.731 -0.070 -14.063 1.00 94.75 105 LEU A C 1
ATOM 807 O O . LEU A 1 105 ? 2.693 -0.451 -13.524 1.00 94.75 105 LEU A O 1
ATOM 811 N N . LYS A 1 106 ? 4.115 -0.516 -15.264 1.00 95.75 106 LYS A N 1
ATOM 812 C CA . LYS A 1 106 ? 3.380 -1.558 -15.984 1.00 95.75 106 LYS A CA 1
ATOM 813 C C . LYS A 1 106 ? 3.394 -2.893 -15.228 1.00 95.75 106 LYS A C 1
ATOM 815 O O . LYS A 1 106 ? 2.335 -3.494 -15.060 1.00 95.75 106 LYS A O 1
ATOM 820 N N . THR A 1 107 ? 4.555 -3.327 -14.732 1.00 96.62 107 THR A N 1
ATOM 821 C CA . THR A 1 107 ? 4.673 -4.519 -13.874 1.00 96.62 107 THR A CA 1
ATOM 822 C C . THR A 1 107 ? 3.799 -4.395 -12.627 1.00 96.62 107 THR A C 1
ATOM 824 O O . THR A 1 107 ? 3.082 -5.336 -12.290 1.00 96.62 107 THR A O 1
ATOM 827 N N . LEU A 1 108 ? 3.792 -3.232 -11.968 1.00 97.19 108 LEU A N 1
ATOM 828 C CA . LEU A 1 108 ? 2.966 -2.993 -10.785 1.00 97.19 108 LEU A CA 1
ATOM 829 C C . LEU A 1 108 ? 1.470 -3.054 -11.121 1.00 97.19 108 LEU A C 1
ATOM 831 O O . LEU A 1 108 ? 0.717 -3.663 -10.368 1.00 97.19 108 LEU A O 1
ATOM 835 N N . ALA A 1 109 ? 1.035 -2.502 -12.259 1.00 96.69 109 ALA A N 1
ATOM 836 C CA . ALA A 1 109 ? -0.357 -2.581 -12.713 1.00 96.69 109 ALA A CA 1
ATOM 837 C C . ALA A 1 109 ? -0.821 -4.038 -12.942 1.00 96.69 109 ALA A C 1
ATOM 839 O O . ALA A 1 109 ? -1.914 -4.442 -12.530 1.00 96.69 109 ALA A O 1
ATOM 840 N N . GLU A 1 110 ? 0.031 -4.865 -13.551 1.00 96.69 110 GLU A N 1
ATOM 841 C CA . GLU A 1 110 ? -0.227 -6.301 -13.721 1.00 96.69 110 GLU A CA 1
ATOM 842 C C . GLU A 1 110 ? -0.230 -7.032 -12.364 1.00 96.69 110 GLU A C 1
ATOM 844 O O . GLU A 1 110 ? -1.094 -7.876 -12.097 1.00 96.69 110 GLU A O 1
ATOM 849 N N . ALA A 1 111 ? 0.693 -6.669 -11.469 1.00 97.56 111 ALA A N 1
ATOM 850 C CA . ALA A 1 111 ? 0.801 -7.247 -10.138 1.00 97.56 111 ALA A CA 1
ATOM 851 C C . ALA A 1 111 ? -0.424 -6.946 -9.272 1.00 97.56 111 ALA A C 1
ATOM 853 O O . ALA A 1 111 ? -0.963 -7.880 -8.684 1.00 97.56 111 ALA A O 1
ATOM 854 N N . ILE A 1 112 ? -0.913 -5.701 -9.221 1.00 97.31 112 ILE A N 1
ATOM 855 C CA . ILE A 1 112 ? -2.109 -5.365 -8.432 1.00 97.31 112 ILE A CA 1
ATOM 856 C C . ILE A 1 112 ? -3.346 -6.105 -8.944 1.00 97.31 112 ILE A C 1
ATOM 858 O O . ILE A 1 112 ? -4.155 -6.540 -8.135 1.00 97.31 112 ILE A O 1
ATOM 862 N N . THR A 1 113 ? -3.458 -6.348 -10.255 1.00 96.69 113 THR A N 1
ATOM 863 C CA . THR A 1 113 ? -4.555 -7.150 -10.821 1.00 96.69 113 THR A CA 1
ATOM 864 C C . THR A 1 113 ? -4.529 -8.576 -10.259 1.00 96.69 113 THR A C 1
ATOM 866 O O . THR A 1 113 ? -5.544 -9.093 -9.789 1.00 96.69 113 THR A O 1
ATOM 869 N N . ARG A 1 114 ? -3.349 -9.213 -10.258 1.00 97.38 114 ARG A N 1
ATOM 870 C CA . ARG A 1 114 ? -3.149 -10.556 -9.691 1.00 97.38 114 ARG A CA 1
ATOM 871 C C . ARG A 1 114 ? -3.365 -10.573 -8.175 1.00 97.38 114 ARG A C 1
ATOM 873 O O . ARG A 1 114 ? -4.059 -11.452 -7.671 1.00 97.38 114 ARG A O 1
ATOM 880 N N . LEU A 1 115 ? -2.778 -9.617 -7.458 1.00 97.94 115 LEU A N 1
ATOM 881 C CA . LEU A 1 115 ? -2.856 -9.517 -6.001 1.00 97.94 115 LEU A CA 1
ATOM 882 C C . LEU A 1 115 ? -4.287 -9.248 -5.530 1.00 97.94 115 LEU A C 1
ATOM 884 O O . LEU A 1 115 ? -4.706 -9.838 -4.543 1.00 97.94 115 LEU A O 1
ATOM 888 N N . SER A 1 116 ? -5.074 -8.449 -6.254 1.00 97.31 116 SER A N 1
ATOM 889 C CA . SER A 1 116 ? -6.497 -8.246 -5.960 1.00 97.31 116 SER A CA 1
ATOM 890 C C . SER A 1 116 ? -7.317 -9.532 -6.062 1.00 97.31 116 SER A C 1
ATOM 892 O O . SER A 1 116 ? -8.269 -9.704 -5.305 1.00 97.31 116 SER A O 1
ATOM 894 N N . ALA A 1 117 ? -6.952 -10.450 -6.961 1.00 96.94 117 ALA A N 1
ATOM 895 C CA . ALA A 1 117 ? -7.600 -11.757 -7.045 1.00 96.94 117 ALA A CA 1
ATOM 896 C C . ALA A 1 117 ? -7.175 -12.697 -5.901 1.00 96.94 117 ALA A C 1
ATOM 898 O O . ALA A 1 117 ? -7.994 -13.463 -5.397 1.00 96.94 117 ALA A O 1
ATOM 899 N N . GLU A 1 118 ? -5.906 -12.639 -5.488 1.00 97.69 118 GLU A N 1
ATOM 900 C CA . GLU A 1 118 ? -5.345 -13.455 -4.400 1.00 97.69 118 GLU A CA 1
ATOM 901 C C . GLU A 1 118 ? -5.797 -12.971 -3.009 1.00 97.69 118 GLU A C 1
ATOM 903 O O . GLU A 1 118 ? -6.077 -13.778 -2.123 1.00 97.69 118 GLU A O 1
ATOM 908 N N . PHE A 1 119 ? -5.940 -11.655 -2.837 1.00 97.69 119 PHE A N 1
ATOM 909 C CA . PHE A 1 119 ? -6.287 -10.985 -1.585 1.00 97.69 119 PHE A CA 1
ATOM 910 C C . PHE A 1 119 ? -7.532 -10.091 -1.760 1.00 97.69 119 PHE A C 1
ATOM 912 O O . PHE A 1 119 ? -7.434 -8.864 -1.684 1.00 97.69 119 PHE A O 1
ATOM 919 N N . PRO A 1 120 ? -8.736 -10.669 -1.940 1.00 96.44 120 PRO A N 1
ATOM 920 C CA . PRO A 1 120 ? -9.954 -9.910 -2.254 1.00 96.44 120 PRO A CA 1
ATOM 921 C C . PRO A 1 120 ? -10.431 -8.978 -1.127 1.00 96.44 120 PRO A C 1
ATOM 923 O O . PRO A 1 120 ? -11.265 -8.106 -1.352 1.00 96.44 120 PRO A O 1
ATOM 926 N N . ALA A 1 121 ? -9.922 -9.159 0.094 1.00 95.25 121 ALA A N 1
ATOM 927 C CA . ALA A 1 121 ? -10.217 -8.301 1.240 1.00 95.25 121 ALA A CA 1
ATOM 928 C C . ALA A 1 121 ? -9.389 -6.998 1.265 1.00 95.25 121 ALA A C 1
ATOM 930 O O . ALA A 1 121 ? -9.626 -6.143 2.122 1.00 95.25 121 ALA A O 1
ATOM 931 N N . VAL A 1 122 ? -8.420 -6.856 0.354 1.00 97.56 122 VAL A N 1
ATOM 932 C CA . VAL A 1 122 ? -7.442 -5.765 0.321 1.00 97.56 122 VAL A CA 1
ATOM 933 C C . VAL A 1 122 ? -7.765 -4.816 -0.823 1.00 97.56 122 VAL A C 1
ATOM 935 O O . VAL A 1 122 ? -8.022 -5.232 -1.953 1.00 97.56 122 VAL A O 1
ATOM 938 N N . HIS A 1 123 ? -7.725 -3.518 -0.543 1.00 97.69 123 HIS A N 1
ATOM 939 C CA . HIS A 1 123 ? -7.834 -2.505 -1.583 1.00 97.69 123 HIS A CA 1
ATOM 940 C C . HIS A 1 123 ? -6.436 -2.166 -2.091 1.00 97.69 123 HIS A C 1
ATOM 942 O O . HIS A 1 123 ? -5.632 -1.620 -1.340 1.00 97.69 123 HIS A O 1
ATOM 948 N N . PHE A 1 124 ? -6.157 -2.480 -3.355 1.00 98.12 124 PHE A N 1
ATOM 949 C CA . PHE A 1 124 ? -4.895 -2.142 -4.010 1.00 98.12 124 PHE A CA 1
ATOM 950 C C . PHE A 1 124 ? -5.053 -0.928 -4.916 1.00 98.12 124 PHE A C 1
ATOM 952 O O . PHE A 1 124 ? -6.086 -0.772 -5.574 1.00 98.12 124 PHE A O 1
ATOM 959 N N . ALA A 1 125 ? -4.013 -0.104 -4.975 1.00 97.50 125 ALA A N 1
ATOM 960 C CA . ALA A 1 125 ? -3.907 0.975 -5.938 1.00 97.50 125 ALA A CA 1
ATOM 961 C C . ALA A 1 125 ? -2.449 1.369 -6.203 1.00 97.50 125 ALA A C 1
ATOM 963 O O . ALA A 1 125 ? -1.569 1.149 -5.368 1.00 97.50 125 ALA A O 1
ATOM 964 N N . LEU A 1 126 ? -2.214 2.001 -7.351 1.00 96.69 126 LEU A N 1
ATOM 965 C CA . LEU A 1 126 ? -1.004 2.780 -7.603 1.00 96.69 126 LEU A CA 1
ATOM 966 C C . LEU A 1 126 ? -1.277 4.231 -7.178 1.00 96.69 126 LEU A C 1
ATOM 968 O O . LEU A 1 126 ? -2.218 4.836 -7.710 1.00 96.69 126 LEU A O 1
ATOM 972 N N . PRO A 1 127 ? -0.518 4.786 -6.218 1.00 94.44 127 PRO A N 1
ATOM 973 C CA . PRO A 1 127 ? -0.652 6.178 -5.822 1.00 94.44 127 PRO A CA 1
ATOM 974 C C . PRO A 1 127 ? -0.136 7.131 -6.916 1.00 94.44 127 PRO A C 1
ATOM 976 O O . PRO A 1 127 ? 0.547 6.693 -7.845 1.00 94.44 127 PRO A O 1
ATOM 979 N N . PRO A 1 128 ? -0.462 8.431 -6.817 1.00 89.81 128 PRO A N 1
ATOM 980 C CA . PRO A 1 128 ? 0.040 9.439 -7.745 1.00 89.81 128 PRO A CA 1
ATOM 981 C C . PRO A 1 128 ? 1.549 9.685 -7.577 1.00 89.81 128 PRO A C 1
ATOM 983 O O . PRO A 1 128 ? 2.137 9.364 -6.547 1.00 89.81 128 PRO A O 1
ATOM 986 N N . ASP A 1 129 ? 2.169 10.284 -8.598 1.00 86.38 129 ASP A N 1
ATOM 987 C CA . ASP A 1 129 ? 3.624 10.502 -8.683 1.00 86.38 129 ASP A CA 1
ATOM 988 C C . ASP A 1 129 ? 4.195 11.427 -7.591 1.00 86.38 129 ASP A C 1
ATOM 990 O O . ASP A 1 129 ? 5.398 11.442 -7.365 1.00 86.38 129 ASP A O 1
ATOM 994 N N . ASP A 1 130 ? 3.377 12.224 -6.911 1.00 83.44 130 ASP A N 1
ATOM 995 C CA . ASP A 1 130 ? 3.817 13.058 -5.788 1.00 83.44 130 ASP A CA 1
ATOM 996 C C . ASP A 1 130 ? 3.996 12.261 -4.483 1.00 83.44 130 ASP A C 1
ATOM 998 O O . ASP A 1 130 ? 4.647 12.733 -3.549 1.00 83.44 130 ASP A O 1
ATOM 1002 N N . VAL A 1 131 ? 3.481 11.031 -4.422 1.00 83.19 131 VAL A N 1
ATOM 1003 C CA . VAL A 1 131 ? 3.728 10.098 -3.321 1.00 83.19 131 VAL A CA 1
ATOM 1004 C C . VAL A 1 131 ? 5.097 9.439 -3.497 1.00 83.19 131 VAL A C 1
ATOM 1006 O O . VAL A 1 131 ? 5.452 9.000 -4.589 1.00 83.19 131 VAL A O 1
ATOM 1009 N N . ASN A 1 132 ? 5.865 9.340 -2.403 1.00 83.69 132 ASN A N 1
ATOM 1010 C CA . ASN A 1 132 ? 7.213 8.750 -2.389 1.00 83.69 132 ASN A CA 1
ATOM 1011 C C . ASN A 1 132 ? 8.156 9.352 -3.447 1.00 83.69 132 ASN A C 1
ATOM 1013 O O . ASN A 1 132 ? 8.962 8.638 -4.039 1.00 83.69 132 ASN A O 1
ATOM 1017 N N . GLU A 1 133 ? 8.055 10.661 -3.701 1.00 85.88 133 GLU A N 1
ATOM 1018 C CA . GLU A 1 133 ? 8.953 11.379 -4.622 1.00 85.88 133 GLU A CA 1
ATOM 1019 C C . GLU A 1 133 ? 8.989 10.761 -6.039 1.00 85.88 133 GLU A C 1
ATOM 1021 O O . GLU A 1 133 ? 10.017 10.759 -6.716 1.00 85.88 133 GLU A O 1
ATOM 1026 N N . GLY A 1 134 ? 7.864 10.200 -6.494 1.00 84.25 134 GLY A N 1
ATOM 1027 C CA . GLY A 1 134 ? 7.726 9.609 -7.827 1.00 84.25 134 GLY A CA 1
ATOM 1028 C C . GLY A 1 134 ? 8.236 8.180 -7.953 1.00 84.25 134 GLY A C 1
ATOM 1029 O O . GLY A 1 134 ? 8.169 7.613 -9.053 1.00 84.25 134 GLY A O 1
ATOM 1030 N N . VAL A 1 135 ? 8.704 7.573 -6.859 1.00 90.56 135 VAL A N 1
ATOM 1031 C CA . VAL A 1 135 ? 9.128 6.170 -6.842 1.00 90.56 135 VAL A CA 1
ATOM 1032 C C . VAL A 1 135 ? 7.914 5.265 -7.100 1.00 90.56 135 VAL A C 1
ATOM 1034 O O . VAL A 1 135 ? 6.898 5.401 -6.408 1.00 90.56 135 VAL A O 1
ATOM 1037 N N . PRO A 1 136 ? 7.990 4.324 -8.067 1.00 94.12 136 PRO A N 1
ATOM 1038 C CA . PRO A 1 136 ? 6.928 3.350 -8.305 1.00 94.12 136 PRO A CA 1
ATOM 1039 C C . PRO A 1 136 ? 6.515 2.662 -7.006 1.00 94.12 136 PRO A C 1
ATOM 1041 O O . PRO A 1 136 ? 7.345 2.065 -6.328 1.00 94.12 136 PRO A O 1
ATOM 1044 N N . THR A 1 137 ? 5.243 2.772 -6.639 1.00 95.31 137 THR A N 1
ATOM 1045 C CA . THR A 1 137 ? 4.754 2.327 -5.331 1.00 95.31 137 THR A CA 1
ATOM 1046 C C . THR A 1 137 ? 3.448 1.555 -5.495 1.00 95.31 137 THR A C 1
ATOM 1048 O O . THR A 1 137 ? 2.634 1.884 -6.355 1.00 95.31 137 THR A O 1
ATOM 1051 N N . ILE A 1 138 ? 3.228 0.537 -4.662 1.00 97.25 138 ILE A N 1
ATOM 1052 C CA . ILE A 1 138 ? 1.910 -0.074 -4.455 1.00 97.25 138 ILE A CA 1
ATOM 1053 C C . ILE A 1 138 ? 1.384 0.360 -3.090 1.00 97.25 138 ILE A C 1
ATOM 1055 O O . ILE A 1 138 ? 2.065 0.227 -2.072 1.00 97.25 138 ILE A O 1
ATOM 1059 N N . TRP A 1 139 ? 0.141 0.828 -3.072 1.00 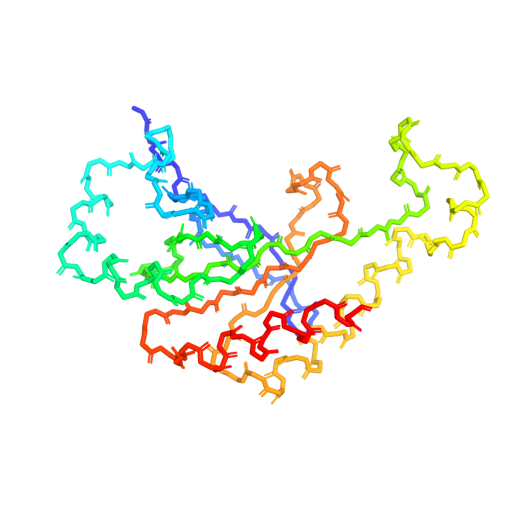97.50 139 TRP A N 1
ATOM 1060 C CA . TRP A 1 139 ? -0.659 0.962 -1.863 1.00 97.50 139 TRP A CA 1
ATOM 1061 C C . TRP A 1 139 ? -1.576 -0.246 -1.720 1.00 97.50 139 TRP A C 1
ATOM 1063 O O . TRP A 1 139 ? -2.361 -0.545 -2.619 1.00 97.50 139 TRP A O 1
ATOM 1073 N N . ALA A 1 140 ? -1.503 -0.921 -0.575 1.00 97.62 140 ALA A N 1
ATOM 1074 C CA . ALA A 1 140 ? -2.404 -2.007 -0.212 1.00 97.62 140 ALA A CA 1
ATOM 1075 C C . ALA A 1 140 ? -3.040 -1.703 1.148 1.00 97.62 140 ALA A C 1
ATOM 1077 O O . ALA A 1 140 ? -2.368 -1.740 2.175 1.00 97.62 140 ALA A O 1
ATOM 1078 N N . PHE A 1 141 ? -4.327 -1.366 1.160 1.00 97.50 141 PHE A N 1
ATOM 1079 C CA . PHE A 1 141 ? -5.056 -1.027 2.378 1.00 97.50 141 PHE A CA 1
ATOM 1080 C C . PHE A 1 141 ? -5.889 -2.209 2.873 1.00 97.50 141 PHE A C 1
ATOM 1082 O O . PHE A 1 141 ? -6.719 -2.756 2.139 1.00 97.50 141 PHE A O 1
ATOM 1089 N N . VAL A 1 142 ? -5.701 -2.551 4.144 1.00 96.56 142 VAL A N 1
ATOM 1090 C CA . VAL A 1 142 ? -6.422 -3.602 4.858 1.00 96.56 142 VAL A CA 1
ATOM 1091 C C . VAL A 1 142 ? -7.239 -2.961 5.972 1.00 96.56 142 VAL A C 1
ATOM 1093 O O . VAL A 1 142 ? -6.687 -2.509 6.974 1.00 96.56 142 VAL A O 1
ATOM 1096 N N . GLY A 1 143 ? -8.559 -2.918 5.794 1.00 94.69 143 GLY A N 1
ATOM 1097 C CA . GLY A 1 143 ? -9.477 -2.417 6.819 1.00 94.69 143 GLY A CA 1
ATOM 1098 C C . GLY A 1 143 ? -9.474 -3.278 8.086 1.00 94.69 143 GLY A C 1
ATOM 1099 O O . GLY A 1 143 ? -9.167 -4.475 8.038 1.00 94.69 143 GLY A O 1
ATOM 1100 N N . GLU A 1 144 ? -9.820 -2.672 9.221 1.00 92.12 144 GLU A N 1
ATOM 1101 C CA . GLU A 1 144 ? -9.881 -3.356 10.516 1.00 92.12 144 GLU A CA 1
ATOM 1102 C C . GLU A 1 144 ? -10.733 -4.639 10.444 1.00 92.12 144 GLU A C 1
ATOM 1104 O O . GLU A 1 144 ? -11.856 -4.653 9.943 1.00 92.12 144 GLU A O 1
ATOM 1109 N N . GLY A 1 145 ? -10.180 -5.757 10.927 1.00 90.88 145 GLY A N 1
ATOM 1110 C CA . GLY A 1 145 ? -10.879 -7.046 10.986 1.00 90.88 145 GLY A CA 1
ATOM 1111 C C . GLY A 1 145 ? -11.082 -7.763 9.644 1.00 90.88 145 GLY A C 1
ATOM 1112 O O . GLY A 1 145 ? -11.642 -8.858 9.633 1.00 90.88 145 GLY A O 1
ATOM 1113 N N . ARG A 1 146 ? -10.619 -7.202 8.517 1.00 93.69 146 ARG A N 1
ATOM 1114 C CA . ARG A 1 146 ? -10.756 -7.827 7.186 1.00 93.69 146 ARG A CA 1
ATOM 1115 C C . ARG A 1 146 ? -9.736 -8.927 6.906 1.00 93.69 146 ARG A C 1
ATOM 1117 O O . ARG A 1 146 ? -9.945 -9.747 6.014 1.00 93.69 146 ARG A O 1
ATOM 1124 N N . MET A 1 147 ? -8.631 -8.932 7.641 1.00 94.62 147 MET A N 1
ATOM 1125 C CA . MET A 1 147 ? -7.552 -9.901 7.504 1.00 94.62 147 MET A CA 1
ATOM 1126 C C . MET A 1 147 ? -6.928 -10.162 8.870 1.00 94.62 147 MET A C 1
ATOM 1128 O O . MET A 1 147 ? -6.829 -9.256 9.699 1.00 94.62 147 MET A O 1
ATOM 1132 N N . ASP A 1 148 ? -6.525 -11.406 9.110 1.00 94.31 148 ASP A N 1
ATOM 1133 C CA . ASP A 1 148 ? -5.764 -11.757 10.301 1.00 94.31 148 ASP A CA 1
ATOM 1134 C C . ASP A 1 148 ? -4.258 -11.527 10.095 1.00 94.31 148 ASP A C 1
ATOM 1136 O O . ASP A 1 148 ? -3.776 -11.176 9.015 1.00 94.31 148 ASP A O 1
ATOM 1140 N N . ARG A 1 149 ? -3.489 -11.742 11.163 1.00 92.75 149 ARG A N 1
ATOM 1141 C CA . ARG A 1 149 ? -2.044 -11.516 11.155 1.00 92.75 149 ARG A CA 1
ATOM 1142 C C . ARG A 1 149 ? -1.297 -12.392 10.147 1.00 92.75 149 ARG A C 1
ATOM 1144 O O . ARG A 1 149 ? -0.279 -11.957 9.612 1.00 92.75 149 ARG A O 1
ATOM 1151 N N . ASP A 1 150 ? -1.742 -13.623 9.917 1.00 95.31 150 ASP A N 1
ATOM 1152 C CA . ASP A 1 150 ? -1.044 -14.528 9.004 1.00 95.31 150 ASP A CA 1
ATOM 1153 C C . ASP A 1 150 ? -1.366 -14.193 7.543 1.00 95.31 150 ASP A C 1
ATOM 1155 O O . ASP A 1 150 ? -0.461 -14.217 6.706 1.00 95.31 150 ASP A O 1
ATOM 1159 N N . GLY A 1 151 ? -2.589 -13.740 7.255 1.00 96.12 151 GLY A N 1
ATOM 1160 C CA . GLY A 1 151 ? -2.947 -13.110 5.986 1.00 96.12 151 GLY A CA 1
ATOM 1161 C C . GLY A 1 151 ? -2.119 -11.853 5.709 1.00 96.12 151 GLY A C 1
ATOM 1162 O O . GLY A 1 151 ? -1.551 -11.727 4.627 1.00 96.12 151 GLY A O 1
ATOM 1163 N N . CYS A 1 152 ? -1.953 -10.972 6.699 1.00 94.81 152 CYS A N 1
ATOM 1164 C CA . CYS A 1 152 ? -1.113 -9.773 6.590 1.00 94.81 152 CYS A CA 1
ATOM 1165 C C . CYS A 1 152 ? 0.356 -10.105 6.277 1.00 94.81 152 CYS A C 1
ATOM 1167 O O . CYS A 1 152 ? 0.982 -9.462 5.434 1.00 94.81 152 CYS A O 1
ATOM 1169 N N . LYS A 1 153 ? 0.913 -11.156 6.895 1.00 95.38 153 LYS A N 1
ATOM 1170 C CA . LYS A 1 153 ? 2.260 -11.648 6.557 1.00 95.38 153 LYS A CA 1
ATOM 1171 C C . LYS A 1 153 ? 2.330 -12.199 5.136 1.00 95.38 153 LYS A C 1
ATOM 1173 O O . LYS A 1 153 ? 3.319 -11.954 4.448 1.00 95.38 153 LYS A O 1
ATOM 1178 N N . ALA A 1 154 ? 1.321 -12.954 4.701 1.00 96.94 154 ALA A N 1
ATOM 1179 C CA . ALA A 1 154 ? 1.264 -13.489 3.344 1.00 96.94 154 ALA A CA 1
ATOM 1180 C C . ALA A 1 154 ? 1.173 -12.361 2.304 1.00 96.94 154 ALA A C 1
ATOM 1182 O O . ALA A 1 154 ? 1.906 -12.389 1.317 1.00 96.94 154 ALA A O 1
ATOM 1183 N N . LEU A 1 155 ? 0.359 -11.335 2.572 1.00 97.38 155 LEU A N 1
ATOM 1184 C CA . LEU A 1 155 ? 0.271 -10.116 1.770 1.00 97.38 155 LEU A CA 1
ATOM 1185 C C . LEU A 1 155 ? 1.633 -9.420 1.668 1.00 97.38 155 LEU A C 1
ATOM 1187 O O . LEU A 1 155 ? 2.104 -9.162 0.563 1.00 97.38 155 LEU A O 1
ATOM 1191 N N . PHE A 1 156 ? 2.298 -9.176 2.801 1.00 96.25 156 PHE A N 1
ATOM 1192 C CA . PHE A 1 156 ? 3.629 -8.566 2.829 1.00 96.25 156 PHE A CA 1
ATOM 1193 C C . PHE A 1 156 ? 4.638 -9.366 1.990 1.00 96.25 156 PHE A C 1
ATOM 1195 O O . PHE A 1 156 ? 5.347 -8.815 1.154 1.00 96.25 156 PHE A O 1
ATOM 1202 N N . GLN A 1 157 ? 4.659 -10.693 2.145 1.00 96.19 157 GLN A N 1
ATOM 1203 C CA . GLN A 1 157 ? 5.525 -11.569 1.353 1.00 96.19 157 GLN A CA 1
ATOM 1204 C C . GLN A 1 157 ? 5.195 -11.557 -0.141 1.00 96.19 157 GLN A C 1
ATOM 1206 O O . GLN A 1 157 ? 6.096 -11.752 -0.955 1.00 96.19 157 GLN A O 1
ATOM 1211 N N . ALA A 1 158 ? 3.925 -11.389 -0.510 1.00 97.19 158 ALA A N 1
ATOM 1212 C CA . ALA A 1 158 ? 3.512 -11.276 -1.900 1.00 97.19 158 ALA A CA 1
ATOM 1213 C C . ALA A 1 158 ? 3.962 -9.938 -2.506 1.00 97.19 158 ALA A C 1
ATOM 1215 O O . ALA A 1 158 ? 4.460 -9.934 -3.630 1.00 97.19 158 ALA A O 1
ATOM 1216 N N . LEU A 1 159 ? 3.869 -8.840 -1.746 1.00 96.62 159 LEU A N 1
ATOM 1217 C CA . LEU A 1 159 ? 4.364 -7.516 -2.139 1.00 96.62 159 LEU A CA 1
ATOM 1218 C C . LEU A 1 159 ? 5.887 -7.509 -2.343 1.00 96.62 159 LEU A C 1
ATOM 1220 O O . LEU A 1 159 ? 6.356 -6.968 -3.340 1.00 96.62 159 LEU A O 1
ATOM 1224 N N . CYS A 1 160 ? 6.660 -8.191 -1.489 1.00 94.38 160 CYS A N 1
ATOM 1225 C CA . CYS A 1 160 ? 8.115 -8.337 -1.660 1.00 94.38 160 CYS A CA 1
ATOM 1226 C C . CYS A 1 160 ? 8.546 -9.112 -2.922 1.00 94.38 160 CYS A C 1
ATOM 1228 O O . CYS A 1 160 ? 9.737 -9.157 -3.219 1.00 94.38 160 CYS A O 1
ATOM 1230 N N . LYS A 1 161 ? 7.625 -9.813 -3.596 1.00 93.69 161 LYS A N 1
ATOM 1231 C CA . LYS A 1 161 ? 7.911 -10.673 -4.761 1.00 93.69 161 LYS A CA 1
ATOM 1232 C C . LYS A 1 161 ? 7.429 -10.083 -6.085 1.00 93.69 161 LYS A C 1
ATOM 1234 O O . LYS A 1 161 ? 7.535 -10.766 -7.105 1.00 93.69 161 LYS A O 1
ATOM 1239 N N . VAL A 1 162 ? 6.815 -8.904 -6.044 1.00 90.50 162 VAL A N 1
ATOM 1240 C CA . VAL A 1 162 ? 6.516 -8.118 -7.246 1.00 90.50 162 VAL A CA 1
ATOM 1241 C C . VAL A 1 162 ? 7.832 -7.621 -7.829 1.00 90.50 162 VAL A C 1
ATOM 1243 O O . VAL A 1 162 ? 7.993 -7.781 -9.056 1.00 90.50 162 VAL A O 1
#

Foldseek 3Di:
DDLAQDWFFWQFLVRDTDTKRKLQAQDFLQLHGPPSNDDPVRVVVCVVPCSVQQSLLRDDRQWHFMAIPNFIWIKRKFFDDALPPDDVPDDNVRSVVGHHLVVVLVVVSNLNNVLCVVQVQWTKTFTDCVPPVRGGIIIITHTPPSDHNVRSVVSVVSSVVD

Radius of gyration: 15.97 Å; Cα contacts (8 Å, |Δi|>4): 273; chains: 1; bounding box: 40×38×38 Å